Protein AF-A0A9E2ZWH9-F1 (afdb_monomer)

Foldseek 3Di:
DPPFFDKDKDWDCALNHIKIKIAGDPCNVVLQVLLVVLRVVLRQQQPPPHCPHVLVCVLVVHPPPRDPLLVVLVVVQVVVCVVVVNPRPCVVVSNHSSVPSVVSSQVSSVVSNVVSVTPDMDID

Solvent-accessible surface area (backbone atoms only — not comparable to full-atom values): 6958 Å² total; per-residue (Å²): 133,82,80,82,59,65,73,45,73,50,70,46,84,46,84,92,42,74,37,35,42,36,29,50,47,87,62,35,70,62,21,50,51,45,14,48,52,38,34,49,52,46,33,53,43,59,22,91,84,40,81,85,8,45,37,41,32,46,74,72,70,46,80,73,90,57,55,71,67,56,50,55,50,49,54,52,45,50,54,47,12,64,77,46,80,54,74,48,47,38,69,88,51,77,51,48,44,76,93,50,50,57,62,53,25,50,53,42,21,51,48,31,25,44,77,58,68,46,89,55,70,50,77,82

Structure (mmCIF, N/CA/C/O backbone):
data_AF-A0A9E2ZWH9-F1
#
_entry.id   AF-A0A9E2ZWH9-F1
#
loop_
_atom_site.group_PDB
_atom_site.id
_atom_site.type_symbol
_atom_site.label_atom_id
_atom_site.label_alt_id
_atom_site.label_comp_id
_atom_site.label_asym_id
_atom_site.label_entity_id
_atom_site.label_seq_id
_atom_site.pdbx_PDB_ins_code
_atom_site.Cartn_x
_atom_site.Cartn_y
_atom_site.Cartn_z
_atom_site.occupancy
_atom_site.B_iso_or_equiv
_atom_site.auth_seq_id
_atom_site.auth_comp_id
_atom_site.auth_asym_id
_atom_site.auth_atom_id
_atom_site.pdbx_PDB_model_num
ATOM 1 N N . MET A 1 1 ? -27.578 -5.241 27.828 1.00 39.00 1 MET A N 1
ATOM 2 C CA . MET A 1 1 ? -27.007 -3.931 27.441 1.00 39.00 1 MET A CA 1
ATOM 3 C C . MET A 1 1 ? -25.703 -4.177 26.693 1.00 39.00 1 MET A C 1
ATOM 5 O O . MET A 1 1 ? -24.784 -4.717 27.293 1.00 39.00 1 MET A O 1
ATOM 9 N N . ARG A 1 2 ? -25.616 -3.870 25.390 1.00 45.28 2 ARG A N 1
ATOM 10 C CA . ARG A 1 2 ? -24.312 -3.810 24.707 1.00 45.28 2 ARG A CA 1
ATOM 11 C C . ARG A 1 2 ? -23.671 -2.487 25.113 1.00 45.28 2 ARG A C 1
ATOM 13 O O . ARG A 1 2 ? -24.264 -1.443 24.866 1.00 45.28 2 ARG A O 1
ATOM 20 N N . ALA A 1 3 ? -22.517 -2.525 25.773 1.00 54.12 3 ALA A N 1
ATOM 21 C CA . ALA A 1 3 ? -21.724 -1.319 25.966 1.00 54.12 3 ALA A CA 1
ATOM 22 C C . ALA A 1 3 ? -21.400 -0.757 24.575 1.00 54.12 3 ALA A C 1
ATOM 24 O O . ALA A 1 3 ? -20.790 -1.448 23.757 1.00 54.12 3 ALA A O 1
ATOM 25 N N . SER A 1 4 ? -21.875 0.453 24.283 1.00 57.31 4 SER A N 1
ATOM 26 C CA . SER A 1 4 ? -21.507 1.166 23.065 1.00 57.31 4 SER A CA 1
ATOM 27 C C . SER A 1 4 ? -20.027 1.510 23.179 1.00 57.31 4 SER A C 1
ATOM 29 O O . SER A 1 4 ? -19.661 2.479 23.838 1.00 57.31 4 SER A O 1
ATOM 31 N N . SER A 1 5 ? -19.160 0.668 22.618 1.00 69.94 5 SER A N 1
ATOM 32 C CA . SER A 1 5 ? -17.742 0.996 22.503 1.00 69.94 5 SER A CA 1
ATOM 33 C C . SER A 1 5 ? -17.627 2.219 21.602 1.00 69.94 5 SER A C 1
ATOM 35 O O . SER A 1 5 ? -18.132 2.190 20.483 1.00 69.94 5 SER A O 1
ATOM 37 N N . ALA A 1 6 ? -16.997 3.288 22.086 1.00 83.62 6 ALA A N 1
ATOM 38 C CA . ALA A 1 6 ? -16.748 4.476 21.280 1.00 83.62 6 ALA A CA 1
ATOM 39 C C . ALA A 1 6 ? -15.906 4.118 20.044 1.00 83.62 6 ALA A C 1
ATOM 41 O O . ALA A 1 6 ? -15.043 3.236 20.106 1.00 83.62 6 ALA A O 1
ATOM 42 N N . ILE A 1 7 ? -16.175 4.799 18.931 1.00 91.81 7 ILE A N 1
ATOM 43 C CA . ILE A 1 7 ? -15.347 4.725 17.727 1.00 91.81 7 ILE A CA 1
ATOM 44 C C . ILE A 1 7 ? -14.092 5.560 17.983 1.00 91.81 7 ILE A C 1
ATOM 46 O O . ILE A 1 7 ? -14.186 6.724 18.372 1.00 91.81 7 ILE A O 1
ATOM 50 N N . VAL A 1 8 ? -12.925 4.965 17.755 1.00 95.62 8 VAL A N 1
ATOM 51 C CA . VAL A 1 8 ? -11.635 5.656 17.761 1.00 95.62 8 VAL A CA 1
ATOM 52 C C . VAL A 1 8 ? -11.244 5.934 16.320 1.00 95.62 8 VAL A C 1
ATOM 54 O O . VAL A 1 8 ? -11.276 5.038 15.480 1.00 95.62 8 VAL A O 1
ATOM 57 N N . LYS A 1 9 ? -10.873 7.181 16.040 1.00 97.12 9 LYS A N 1
ATOM 58 C CA . LYS A 1 9 ? -10.540 7.663 14.703 1.00 97.12 9 LYS A CA 1
ATOM 59 C C . LYS A 1 9 ? -9.241 8.455 14.747 1.00 97.12 9 LYS A C 1
ATOM 61 O O . LYS A 1 9 ? -9.094 9.340 15.589 1.00 97.12 9 LYS A O 1
ATOM 66 N N . ARG A 1 10 ? -8.298 8.137 13.861 1.00 97.94 10 ARG A N 1
ATOM 67 C CA . ARG A 1 10 ? -6.992 8.807 13.760 1.00 97.94 10 ARG A CA 1
ATOM 68 C C . ARG A 1 10 ? -6.611 8.990 12.299 1.00 97.94 10 ARG A C 1
ATOM 70 O O . ARG A 1 10 ? -6.979 8.172 11.464 1.00 97.94 10 ARG A O 1
ATOM 77 N N . ALA A 1 11 ? -5.848 10.038 12.012 1.00 98.00 11 ALA A N 1
ATOM 78 C CA . ALA A 1 11 ? -5.341 10.309 10.676 1.00 98.00 11 ALA A CA 1
ATOM 79 C C . ALA A 1 11 ? -3.865 10.730 10.713 1.00 98.00 11 ALA A C 1
ATOM 81 O O . ALA A 1 11 ? -3.432 11.363 11.680 1.00 98.00 11 ALA A O 1
ATOM 82 N N . ARG A 1 12 ? -3.098 10.371 9.677 1.00 98.00 12 ARG A N 1
ATOM 83 C CA . ARG A 1 12 ? -1.683 10.743 9.490 1.00 98.00 12 ARG A CA 1
ATOM 84 C C . ARG A 1 12 ? -1.409 11.090 8.017 1.00 98.00 12 ARG A C 1
ATOM 86 O O . ARG A 1 12 ? -1.973 10.433 7.141 1.00 98.00 12 ARG A O 1
ATOM 93 N N . PRO A 1 13 ? -0.557 12.088 7.714 1.00 96.56 13 PRO A N 1
ATOM 94 C CA . PRO A 1 13 ? -0.138 12.363 6.343 1.00 96.56 13 PRO A CA 1
ATOM 95 C C . PRO A 1 13 ? 0.871 11.300 5.878 1.00 96.56 13 PRO A C 1
ATOM 97 O O . PRO A 1 13 ? 2.012 11.288 6.330 1.00 96.56 13 PRO A O 1
ATOM 100 N N . LEU A 1 14 ? 0.449 10.399 4.992 1.00 95.12 14 LEU A N 1
ATOM 101 C CA . LEU A 1 14 ? 1.246 9.279 4.479 1.00 95.12 14 LEU A CA 1
ATOM 102 C C . LEU A 1 14 ? 0.929 9.060 2.995 1.00 95.12 14 LEU A C 1
ATOM 104 O O . LEU A 1 14 ? -0.167 9.367 2.534 1.00 95.12 14 LEU A O 1
ATOM 108 N N . LEU A 1 15 ? 1.887 8.528 2.227 1.00 92.31 15 LEU A N 1
ATOM 109 C CA . LEU A 1 15 ? 1.693 8.196 0.799 1.00 92.31 15 LEU A CA 1
ATOM 110 C C . LEU A 1 15 ? 1.206 9.386 -0.062 1.00 92.31 15 LEU A C 1
ATOM 112 O O . LEU A 1 15 ? 0.456 9.214 -1.027 1.00 92.31 15 LEU A O 1
ATOM 116 N N . GLY A 1 16 ? 1.606 10.608 0.308 1.00 90.69 16 GLY A N 1
ATOM 117 C CA . GLY A 1 16 ? 1.199 11.838 -0.380 1.00 90.69 16 GLY A CA 1
ATOM 118 C C . GLY A 1 16 ? -0.286 12.191 -0.224 1.00 90.69 16 GLY A C 1
ATOM 119 O O . GLY A 1 16 ? -0.817 12.942 -1.037 1.00 90.69 16 GLY A O 1
ATOM 120 N N . THR A 1 17 ? -0.968 11.639 0.781 1.00 92.62 17 THR A N 1
ATOM 121 C CA . THR A 1 17 ? -2.369 11.926 1.114 1.00 92.62 17 THR A CA 1
ATOM 122 C C . THR A 1 17 ? -2.569 11.923 2.634 1.00 92.62 17 THR A C 1
ATOM 124 O O . THR A 1 17 ? -1.624 11.726 3.401 1.00 92.62 17 THR A O 1
ATOM 127 N N . LEU A 1 18 ? -3.797 12.160 3.088 1.00 96.25 18 LEU A N 1
ATOM 128 C CA . LEU A 1 18 ? -4.203 11.916 4.465 1.00 96.25 18 LEU A CA 1
ATOM 129 C C . LEU A 1 18 ? -4.756 10.491 4.572 1.00 96.25 18 LEU A C 1
ATOM 131 O O . LEU A 1 18 ? -5.771 10.200 3.950 1.00 96.25 18 LEU A O 1
ATOM 135 N N . VAL A 1 19 ? -4.094 9.637 5.354 1.00 98.12 19 VAL A N 1
ATOM 136 C CA . VAL A 1 19 ? -4.573 8.285 5.669 1.00 98.12 19 VAL A CA 1
ATOM 137 C C . VAL A 1 19 ? -5.339 8.332 6.978 1.00 98.12 19 VAL A C 1
ATOM 139 O O . VAL A 1 19 ? -4.816 8.808 7.987 1.00 98.12 19 VAL A O 1
ATOM 142 N N . GLU A 1 20 ? -6.560 7.826 6.974 1.00 98.50 20 GLU A N 1
ATOM 143 C CA . GLU A 1 20 ? -7.494 7.837 8.085 1.00 98.50 20 GLU A CA 1
ATOM 144 C C . GLU A 1 20 ? -7.925 6.415 8.449 1.00 98.50 20 GLU A C 1
ATOM 146 O O . GLU A 1 20 ? -8.356 5.632 7.606 1.00 98.50 20 GLU A O 1
ATOM 151 N N . ILE A 1 21 ? -7.848 6.084 9.738 1.00 98.31 21 ILE A N 1
ATOM 152 C CA . ILE A 1 21 ? -8.236 4.777 10.266 1.00 98.31 21 ILE A CA 1
ATOM 153 C C . ILE A 1 21 ? -9.256 4.982 11.380 1.00 98.31 21 ILE A C 1
ATOM 155 O O . ILE A 1 21 ? -9.015 5.722 12.339 1.00 98.31 21 ILE A O 1
ATOM 1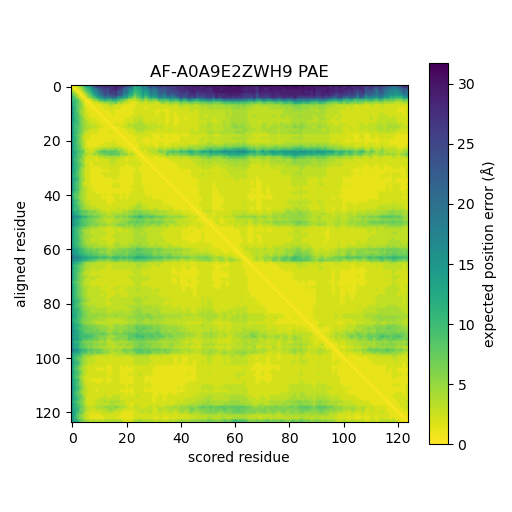59 N N . SER A 1 22 ? -10.403 4.316 11.248 1.00 97.31 22 SER A N 1
ATOM 160 C CA . SER A 1 22 ? -11.498 4.340 12.219 1.00 97.31 22 SER A CA 1
ATOM 161 C C . SER A 1 22 ? -11.849 2.924 12.660 1.00 97.31 22 SER A C 1
ATOM 163 O O . SER A 1 22 ? -12.150 2.068 11.832 1.00 97.31 22 SER A O 1
ATOM 165 N N . VAL A 1 23 ? -11.838 2.672 13.965 1.00 96.50 23 VAL A N 1
ATOM 166 C CA . VAL A 1 23 ? -12.055 1.344 14.553 1.00 96.50 23 VAL A CA 1
ATOM 167 C C . VAL A 1 23 ? -12.976 1.452 15.761 1.00 96.50 23 VAL A C 1
ATOM 169 O O . VAL A 1 23 ? -12.915 2.418 16.520 1.00 96.50 23 VAL A O 1
ATOM 172 N N . GLN A 1 24 ? -13.809 0.435 15.976 1.00 91.12 24 GLN A N 1
ATOM 173 C CA . GLN A 1 24 ? -14.621 0.302 17.181 1.00 91.12 24 GLN A CA 1
ATOM 174 C C . GLN A 1 24 ? -14.237 -0.965 17.948 1.00 91.12 24 GLN A C 1
ATOM 176 O O . GLN A 1 24 ? -14.190 -2.050 17.376 1.00 91.12 24 GLN A O 1
ATOM 181 N N . GLY A 1 25 ? -14.042 -0.850 19.261 1.00 85.50 25 GLY A N 1
ATOM 182 C CA . GLY A 1 25 ? -13.842 -2.002 20.139 1.00 85.50 25 GLY A CA 1
ATOM 183 C C . GLY A 1 25 ? -12.775 -1.778 21.204 1.00 85.50 25 GLY A C 1
ATOM 184 O O . GLY A 1 25 ? -12.132 -0.731 21.275 1.00 85.50 25 GLY A O 1
ATOM 185 N N . ARG A 1 26 ? -12.573 -2.800 22.040 1.00 87.00 26 ARG A N 1
ATOM 186 C CA . ARG A 1 26 ? -11.403 -2.86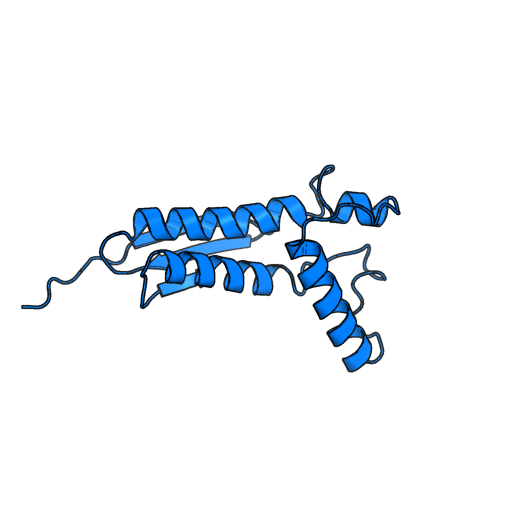8 22.926 1.00 87.00 26 ARG A CA 1
ATOM 187 C C . ARG A 1 26 ? -10.143 -3.054 22.074 1.00 87.00 26 ARG A C 1
ATOM 189 O O . ARG A 1 26 ? -10.211 -3.722 21.052 1.00 87.00 26 ARG A O 1
ATOM 196 N N . GLY A 1 27 ? -9.026 -2.453 22.482 1.00 91.50 27 GLY A N 1
ATOM 197 C CA . GLY A 1 27 ? -7.761 -2.531 21.735 1.00 91.50 27 GLY A CA 1
ATOM 198 C C . GLY A 1 27 ? -7.679 -1.627 20.497 1.00 91.50 27 GLY A C 1
ATOM 199 O O . GLY A 1 27 ? -6.706 -1.703 19.760 1.00 91.50 27 GLY A O 1
ATOM 200 N N . ALA A 1 28 ? -8.656 -0.737 20.265 1.00 94.38 28 ALA A N 1
ATOM 201 C CA . ALA A 1 28 ? -8.702 0.090 19.055 1.00 94.38 28 ALA A CA 1
ATOM 202 C C . ALA A 1 28 ? -7.440 0.947 18.836 1.00 94.38 28 ALA A C 1
ATOM 204 O O . ALA A 1 28 ? -6.988 1.073 17.705 1.00 94.38 28 ALA A O 1
ATOM 205 N N . ASN A 1 29 ? -6.852 1.516 19.895 1.00 94.88 29 ASN A N 1
ATOM 206 C CA . ASN A 1 29 ? -5.636 2.329 19.762 1.00 94.88 29 ASN A CA 1
ATOM 207 C C . ASN A 1 29 ? -4.436 1.500 19.289 1.00 94.88 29 ASN A C 1
ATOM 209 O O . ASN A 1 29 ? -3.791 1.889 18.321 1.00 94.88 29 ASN A O 1
ATOM 213 N N . GLU A 1 30 ? -4.192 0.354 19.927 1.00 95.38 30 GLU A N 1
ATOM 214 C CA . GLU A 1 30 ? -3.101 -0.561 19.570 1.00 95.38 30 GLU A CA 1
ATOM 215 C C . GLU A 1 30 ? -3.281 -1.098 18.148 1.00 95.38 30 GLU A C 1
ATOM 217 O O . GLU A 1 30 ? -2.347 -1.062 17.352 1.00 95.38 30 GLU A O 1
ATOM 222 N N . ALA A 1 31 ? -4.504 -1.496 17.785 1.00 97.00 31 ALA A N 1
ATOM 223 C CA . ALA A 1 31 ? -4.820 -1.942 16.432 1.00 97.00 31 ALA A CA 1
ATOM 224 C C . ALA A 1 31 ? -4.556 -0.845 15.387 1.00 97.00 31 ALA A C 1
ATOM 226 O O . ALA A 1 31 ? -3.962 -1.110 14.343 1.00 97.00 31 ALA A O 1
ATOM 227 N N . ILE A 1 32 ? -4.959 0.398 15.673 1.00 98.00 32 ILE A N 1
ATOM 228 C CA . ILE A 1 32 ? -4.679 1.542 14.800 1.00 98.00 32 ILE A CA 1
ATOM 229 C C . ILE A 1 32 ? -3.167 1.785 14.678 1.00 98.00 32 ILE A C 1
ATOM 231 O O . ILE A 1 32 ? -2.699 2.087 13.582 1.00 98.00 32 ILE A O 1
ATOM 235 N N . ASP A 1 33 ? -2.393 1.649 15.757 1.00 97.81 33 ASP A N 1
ATOM 236 C CA . ASP A 1 33 ? -0.934 1.789 15.695 1.00 97.81 33 ASP A CA 1
ATOM 237 C C . ASP A 1 33 ? -0.289 0.685 14.842 1.00 97.81 33 ASP A C 1
ATOM 239 O O . ASP A 1 33 ? 0.547 0.999 13.994 1.00 97.81 33 ASP A O 1
ATOM 243 N N . CYS A 1 34 ? -0.726 -0.573 14.973 1.00 97.56 34 CYS A N 1
ATOM 244 C CA . CYS A 1 34 ? -0.289 -1.669 14.100 1.00 97.56 34 CYS A CA 1
ATOM 245 C C . CYS A 1 34 ? -0.621 -1.397 12.625 1.00 97.56 34 CYS A C 1
ATOM 247 O O . CYS A 1 34 ? 0.219 -1.600 11.746 1.00 97.56 34 CYS A O 1
ATOM 249 N N . ALA A 1 35 ? -1.828 -0.901 12.348 1.00 98.31 35 ALA A N 1
ATOM 250 C CA . ALA A 1 35 ? -2.257 -0.575 10.996 1.00 98.31 35 ALA A CA 1
ATOM 251 C C . ALA A 1 35 ? -1.436 0.580 10.396 1.00 98.31 35 ALA A C 1
ATOM 253 O O . ALA A 1 35 ? -0.969 0.474 9.262 1.00 98.31 35 ALA A O 1
ATOM 254 N N . PHE A 1 36 ? -1.186 1.652 11.156 1.00 98.62 36 PHE A N 1
ATOM 255 C CA . PHE A 1 36 ? -0.320 2.740 10.694 1.00 98.62 36 PHE A CA 1
ATOM 256 C C . PHE A 1 36 ? 1.123 2.291 10.476 1.00 98.62 36 PHE A C 1
ATOM 258 O O . PHE A 1 36 ? 1.708 2.695 9.476 1.00 98.62 36 PHE A O 1
ATOM 265 N N . ALA A 1 37 ? 1.675 1.425 11.330 1.00 98.31 37 ALA A N 1
ATOM 266 C CA . ALA A 1 37 ? 3.023 0.889 11.135 1.00 98.31 37 ALA A CA 1
ATOM 267 C C . ALA A 1 37 ? 3.152 0.132 9.798 1.00 98.31 37 ALA A C 1
ATOM 269 O O . ALA A 1 37 ? 4.174 0.224 9.114 1.00 98.31 37 ALA A O 1
ATOM 270 N N . ALA A 1 38 ? 2.098 -0.574 9.378 1.00 98.31 38 ALA A N 1
ATOM 271 C CA . ALA A 1 38 ? 2.059 -1.219 8.070 1.00 98.31 38 ALA A CA 1
ATOM 272 C C . ALA A 1 38 ? 2.048 -0.198 6.916 1.00 98.31 38 ALA A C 1
ATOM 274 O O . ALA A 1 38 ? 2.810 -0.346 5.958 1.00 98.31 38 ALA A O 1
ATOM 275 N N . VAL A 1 39 ? 1.235 0.861 7.012 1.00 98.19 39 VAL A N 1
ATOM 276 C CA . VAL A 1 39 ? 1.209 1.940 6.005 1.00 98.19 39 VAL A CA 1
ATOM 277 C C . VAL A 1 39 ? 2.551 2.673 5.945 1.00 98.19 39 VAL A C 1
ATOM 279 O O . VAL A 1 39 ? 3.040 2.958 4.855 1.00 98.19 39 VAL A O 1
ATOM 282 N N . GLU A 1 40 ? 3.175 2.941 7.091 1.00 97.69 40 GLU A N 1
ATOM 283 C CA . GLU A 1 40 ? 4.489 3.586 7.192 1.00 97.69 40 GLU A CA 1
ATOM 284 C C . GLU A 1 40 ? 5.582 2.740 6.536 1.00 97.69 40 GLU A C 1
ATOM 286 O O . GLU A 1 40 ? 6.386 3.271 5.774 1.00 97.69 40 GLU A O 1
ATOM 291 N N . ARG A 1 41 ? 5.573 1.413 6.725 1.00 97.44 41 ARG A N 1
ATOM 292 C CA . ARG A 1 41 ? 6.498 0.520 6.009 1.00 97.44 41 ARG A CA 1
ATOM 293 C C . ARG A 1 41 ? 6.346 0.640 4.494 1.00 97.44 41 ARG A C 1
ATOM 295 O O . ARG A 1 41 ? 7.353 0.735 3.795 1.00 97.44 41 ARG A O 1
ATOM 302 N N . VAL A 1 42 ? 5.110 0.651 3.985 1.00 97.38 42 VAL A N 1
ATOM 303 C CA . VAL A 1 42 ? 4.856 0.855 2.548 1.00 97.38 42 VAL A CA 1
ATOM 304 C C . VAL A 1 42 ? 5.336 2.235 2.109 1.00 97.38 42 VAL A C 1
ATOM 306 O O . VAL A 1 42 ? 6.001 2.342 1.083 1.00 97.38 42 VAL A O 1
ATOM 309 N N . HIS A 1 43 ? 5.053 3.276 2.894 1.00 96.19 43 HIS A N 1
ATOM 310 C CA . HIS A 1 43 ? 5.497 4.636 2.610 1.00 96.19 43 HIS A CA 1
ATOM 311 C C . HIS A 1 43 ? 7.016 4.714 2.473 1.00 96.19 43 HIS A C 1
ATOM 313 O O . HIS A 1 43 ? 7.490 5.193 1.451 1.00 96.19 43 HIS A O 1
ATOM 319 N N . HIS A 1 44 ? 7.770 4.175 3.428 1.00 95.88 44 HIS A N 1
ATOM 320 C CA . HIS A 1 44 ? 9.229 4.223 3.394 1.00 95.88 44 HIS A CA 1
ATOM 321 C C . HIS A 1 44 ? 9.835 3.374 2.272 1.00 95.88 44 HIS A C 1
ATOM 323 O O . HIS A 1 44 ? 10.722 3.821 1.544 1.00 95.88 44 HIS A O 1
ATOM 329 N N . ALA A 1 45 ? 9.337 2.150 2.083 1.00 95.81 45 ALA A N 1
ATOM 330 C CA . ALA A 1 45 ? 9.863 1.257 1.056 1.00 95.81 45 ALA A CA 1
ATOM 331 C C . ALA A 1 45 ? 9.537 1.745 -0.365 1.00 95.81 45 ALA A C 1
ATOM 333 O O . ALA A 1 45 ? 10.362 1.597 -1.264 1.00 95.81 45 ALA A O 1
ATOM 334 N N . MET A 1 46 ? 8.363 2.348 -0.574 1.00 95.81 46 MET A N 1
ATOM 335 C CA . MET A 1 46 ? 7.829 2.658 -1.907 1.00 95.81 46 MET A CA 1
ATOM 336 C C . MET A 1 46 ? 7.755 4.166 -2.213 1.00 95.81 46 MET A C 1
ATOM 338 O O . MET A 1 46 ? 7.140 4.564 -3.200 1.00 95.81 46 MET A O 1
ATOM 342 N N . SER A 1 47 ? 8.376 5.020 -1.391 1.00 92.75 47 SER A N 1
ATOM 343 C CA . SER A 1 47 ? 8.403 6.476 -1.596 1.00 92.75 47 SER A CA 1
ATOM 344 C C . SER A 1 47 ? 9.287 6.882 -2.775 1.00 92.75 47 SER A C 1
ATOM 346 O O . SER A 1 47 ? 10.412 6.404 -2.936 1.00 92.75 47 SER A O 1
ATOM 348 N N . ARG A 1 48 ? 8.803 7.841 -3.573 1.00 90.12 48 ARG A N 1
ATOM 349 C CA . ARG A 1 48 ? 9.578 8.468 -4.657 1.00 90.12 48 ARG A CA 1
ATOM 350 C C . ARG A 1 48 ? 10.599 9.483 -4.139 1.00 90.12 48 ARG A C 1
ATOM 352 O O . ARG A 1 48 ? 11.594 9.739 -4.814 1.00 90.12 48 ARG A O 1
ATOM 359 N N . GLN A 1 49 ? 10.325 10.103 -2.993 1.00 88.44 49 GLN A N 1
ATOM 360 C CA . GLN A 1 49 ? 11.131 11.187 -2.430 1.00 88.44 49 GLN A CA 1
ATOM 361 C C . GLN A 1 49 ? 12.257 10.682 -1.522 1.00 88.44 49 GLN A C 1
ATOM 363 O O . GLN A 1 49 ? 13.238 11.392 -1.312 1.00 88.44 49 GLN A O 1
ATOM 368 N N . GLU A 1 50 ? 12.119 9.480 -0.965 1.00 91.12 50 GLU A N 1
ATOM 369 C CA . GLU A 1 50 ? 13.070 8.941 0.002 1.00 91.12 50 GLU A CA 1
ATOM 370 C C . GLU A 1 50 ? 14.240 8.243 -0.706 1.00 91.12 50 GLU A C 1
ATOM 372 O O . GLU A 1 50 ? 14.056 7.293 -1.462 1.00 91.12 50 GLU A O 1
ATOM 377 N N . SER A 1 51 ? 15.466 8.717 -0.468 1.00 92.44 51 SER A N 1
ATOM 378 C CA . SER A 1 51 ? 16.672 8.243 -1.167 1.00 92.44 51 SER A CA 1
ATOM 379 C C . SER A 1 51 ? 17.071 6.806 -0.820 1.00 92.44 51 SER A C 1
ATOM 381 O O . SER A 1 51 ? 17.841 6.184 -1.551 1.00 92.44 51 SER A O 1
ATOM 383 N N . THR A 1 52 ? 16.559 6.276 0.288 1.00 92.94 52 THR A N 1
ATOM 384 C CA . THR A 1 52 ? 16.805 4.917 0.783 1.00 92.94 52 THR A CA 1
ATOM 385 C C . THR A 1 52 ? 15.696 3.932 0.410 1.00 92.94 52 THR A C 1
ATOM 387 O O . THR A 1 52 ? 15.797 2.755 0.778 1.00 92.94 52 THR A O 1
ATOM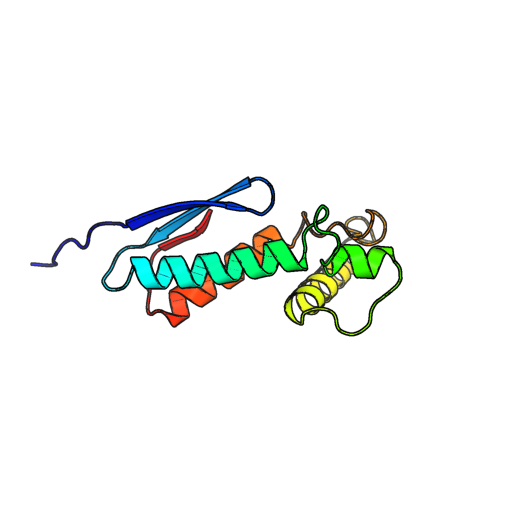 390 N N . SER A 1 53 ? 14.658 4.383 -0.304 1.00 95.69 53 SER A N 1
ATOM 391 C CA . SER A 1 53 ? 13.530 3.546 -0.708 1.00 95.69 53 SER A CA 1
ATOM 392 C C . SER A 1 53 ? 13.938 2.503 -1.749 1.00 95.69 53 SER A C 1
ATOM 394 O O . SER A 1 53 ? 14.948 2.627 -2.450 1.00 95.69 53 SER A O 1
ATOM 396 N N . ASP A 1 54 ? 13.118 1.468 -1.896 1.00 96.69 54 ASP A N 1
ATOM 397 C CA . ASP A 1 54 ? 13.303 0.490 -2.961 1.00 96.69 54 ASP A CA 1
ATOM 398 C C . ASP A 1 54 ? 13.097 1.109 -4.345 1.00 96.69 54 ASP A C 1
ATOM 400 O O . ASP A 1 54 ? 13.757 0.699 -5.294 1.00 96.69 54 ASP A O 1
ATOM 404 N N . ILE A 1 55 ? 12.259 2.143 -4.469 1.00 95.31 55 ILE A N 1
ATOM 405 C CA . ILE A 1 55 ? 12.088 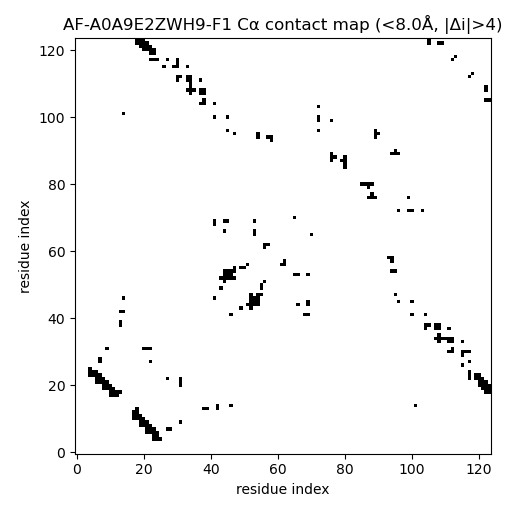2.873 -5.733 1.00 95.31 55 ILE A CA 1
ATOM 406 C C . ILE A 1 55 ? 13.378 3.592 -6.117 1.00 95.31 55 ILE A C 1
ATOM 408 O O . ILE A 1 55 ? 13.808 3.507 -7.266 1.00 95.31 55 ILE A O 1
ATOM 412 N N . ALA A 1 56 ? 14.043 4.250 -5.164 1.00 94.69 56 ALA A N 1
ATOM 413 C CA . ALA A 1 56 ? 15.341 4.871 -5.413 1.00 94.69 56 ALA A CA 1
ATOM 414 C C . ALA A 1 56 ? 16.388 3.832 -5.861 1.00 94.69 56 ALA A C 1
ATOM 416 O O . ALA A 1 56 ? 17.137 4.083 -6.809 1.00 94.69 56 ALA A O 1
ATOM 417 N N . ARG A 1 57 ? 16.392 2.636 -5.251 1.00 95.25 57 ARG A N 1
ATOM 418 C CA . ARG A 1 57 ? 17.262 1.517 -5.663 1.00 95.25 57 ARG A CA 1
ATOM 419 C C . ARG A 1 57 ? 16.958 1.034 -7.082 1.00 95.25 57 ARG A C 1
ATOM 421 O O . ARG A 1 57 ? 17.887 0.892 -7.875 1.00 95.25 57 ARG A O 1
ATOM 428 N N . LEU A 1 58 ? 15.684 0.829 -7.419 1.00 95.06 58 LEU A N 1
ATOM 429 C CA . LEU A 1 58 ? 15.249 0.387 -8.749 1.00 95.06 58 LEU A CA 1
ATOM 430 C C . LEU A 1 58 ? 15.669 1.372 -9.842 1.00 95.06 58 LEU A C 1
ATOM 432 O O . LEU A 1 58 ? 16.221 0.960 -10.861 1.00 95.06 58 LEU A O 1
ATOM 436 N N . ARG A 1 59 ? 15.490 2.675 -9.597 1.00 93.50 59 ARG A N 1
ATOM 437 C CA . ARG A 1 59 ? 15.908 3.748 -10.514 1.00 93.50 59 ARG A CA 1
ATOM 438 C C . ARG A 1 59 ? 17.421 3.786 -10.729 1.00 93.50 59 ARG A C 1
ATOM 440 O O . ARG A 1 59 ? 17.874 4.090 -11.826 1.00 93.50 59 ARG A O 1
ATOM 447 N N . ALA A 1 60 ? 18.202 3.423 -9.712 1.00 93.50 60 ALA A N 1
ATOM 448 C CA . ALA A 1 60 ? 19.653 3.254 -9.811 1.00 93.50 60 ALA A CA 1
ATOM 449 C C . ALA A 1 60 ? 20.083 1.915 -10.457 1.00 93.50 60 ALA A C 1
ATOM 451 O O . ALA A 1 60 ? 21.274 1.626 -10.541 1.00 93.50 60 ALA A O 1
ATOM 452 N N . GLY A 1 61 ? 19.136 1.080 -10.902 1.00 93.19 61 GLY A N 1
ATOM 453 C CA . GLY A 1 61 ? 19.405 -0.231 -11.502 1.00 93.19 61 GLY A CA 1
ATOM 454 C C . GLY A 1 61 ? 19.655 -1.354 -10.489 1.00 93.19 61 GLY A C 1
ATOM 455 O O . GLY A 1 61 ? 20.002 -2.472 -10.873 1.00 93.19 61 GLY A O 1
ATOM 456 N N . HIS A 1 62 ? 19.465 -1.105 -9.191 1.00 93.00 62 HIS A N 1
ATOM 457 C CA . HIS A 1 62 ? 19.662 -2.096 -8.137 1.00 93.00 62 HIS A CA 1
ATOM 458 C C . HIS A 1 62 ? 18.360 -2.849 -7.835 1.00 93.00 62 HIS A C 1
ATOM 460 O O . HIS A 1 62 ? 17.458 -2.331 -7.183 1.00 93.00 62 HIS A O 1
ATOM 466 N N . ARG A 1 63 ? 18.279 -4.112 -8.275 1.00 89.56 63 ARG A N 1
ATOM 467 C CA . ARG A 1 63 ? 17.106 -4.993 -8.068 1.00 89.56 63 ARG A CA 1
ATOM 468 C C . ARG A 1 63 ? 17.292 -6.044 -6.956 1.00 89.56 63 ARG A C 1
ATOM 470 O O . ARG A 1 63 ? 16.380 -6.813 -6.638 1.00 89.56 63 ARG A O 1
ATOM 477 N N . ALA A 1 64 ? 18.481 -6.112 -6.358 1.00 89.81 64 ALA A N 1
ATOM 478 C CA . ALA A 1 64 ? 18.776 -7.030 -5.260 1.00 89.81 64 ALA A CA 1
ATOM 479 C C . ALA A 1 64 ? 18.208 -6.512 -3.926 1.00 89.81 64 ALA A C 1
ATOM 481 O O . ALA A 1 64 ? 18.110 -5.309 -3.718 1.00 89.81 64 ALA A O 1
ATOM 482 N N . ALA A 1 65 ? 17.851 -7.432 -3.022 1.00 89.56 65 ALA A N 1
ATOM 483 C CA . ALA A 1 65 ? 17.478 -7.134 -1.631 1.00 89.56 65 ALA A CA 1
ATOM 484 C C . ALA A 1 65 ? 16.311 -6.140 -1.401 1.00 89.56 65 ALA A C 1
ATOM 486 O O . ALA A 1 65 ? 16.207 -5.582 -0.315 1.00 89.56 65 ALA A O 1
ATOM 487 N N . LEU A 1 66 ? 15.413 -5.957 -2.379 1.00 95.62 66 LEU A N 1
ATOM 488 C CA . LEU A 1 66 ? 14.157 -5.210 -2.182 1.00 95.62 66 LEU A CA 1
ATOM 489 C C . LEU A 1 66 ? 13.302 -5.823 -1.065 1.00 95.62 66 LEU A C 1
ATOM 491 O O . LEU A 1 66 ? 13.281 -7.056 -0.925 1.00 95.62 66 LEU A O 1
ATOM 495 N N . ASP A 1 67 ? 12.552 -4.978 -0.354 1.00 96.81 67 ASP A N 1
ATOM 496 C CA . ASP A 1 67 ? 11.562 -5.403 0.632 1.00 96.81 67 ASP A CA 1
ATOM 497 C C . ASP A 1 67 ? 10.584 -6.408 -0.017 1.00 96.81 67 ASP A C 1
ATOM 499 O O . ASP A 1 67 ? 10.127 -6.201 -1.151 1.00 96.81 67 ASP A O 1
ATOM 503 N N . PRO A 1 68 ? 10.244 -7.518 0.665 1.00 97.25 68 PRO A N 1
ATOM 504 C CA . PRO A 1 68 ? 9.295 -8.499 0.143 1.00 97.25 68 PRO A CA 1
ATOM 505 C C . PRO A 1 68 ? 7.943 -7.904 -0.276 1.00 97.25 68 PRO A C 1
ATOM 507 O O . PRO A 1 68 ? 7.312 -8.407 -1.205 1.00 97.25 68 PRO A O 1
ATOM 510 N N . TRP A 1 69 ? 7.485 -6.838 0.384 1.00 97.75 69 TRP A N 1
ATOM 511 C CA . TRP A 1 69 ? 6.249 -6.146 0.029 1.00 97.75 69 TRP A CA 1
ATOM 512 C C . TRP A 1 69 ? 6.396 -5.366 -1.272 1.00 97.75 69 TRP A C 1
ATOM 514 O O . TRP A 1 69 ? 5.489 -5.417 -2.100 1.00 97.75 69 TRP A O 1
ATOM 524 N N . THR A 1 70 ? 7.544 -4.726 -1.505 1.00 97.12 70 THR A N 1
ATOM 525 C CA . THR A 1 70 ? 7.835 -4.077 -2.789 1.00 97.12 70 THR A CA 1
ATOM 526 C C . THR A 1 70 ? 7.829 -5.099 -3.917 1.00 97.12 70 THR A C 1
ATOM 528 O O . THR A 1 70 ? 7.194 -4.866 -4.941 1.00 97.12 70 THR A O 1
ATOM 531 N N . ARG A 1 71 ? 8.453 -6.271 -3.718 1.00 96.81 71 ARG A N 1
ATOM 532 C CA . ARG A 1 71 ? 8.421 -7.361 -4.712 1.00 96.81 71 ARG A CA 1
ATOM 533 C C . ARG A 1 71 ? 6.996 -7.778 -5.047 1.00 96.81 71 ARG A C 1
ATOM 535 O O . ARG A 1 71 ? 6.636 -7.804 -6.212 1.00 96.81 71 ARG A O 1
ATOM 542 N N . ARG A 1 72 ? 6.158 -7.995 -4.032 1.00 97.25 72 ARG A N 1
ATOM 543 C CA . ARG A 1 72 ? 4.757 -8.383 -4.236 1.00 97.25 72 ARG A CA 1
ATOM 544 C C . ARG A 1 72 ? 3.950 -7.334 -5.008 1.00 97.25 72 ARG A C 1
ATOM 546 O O . ARG A 1 72 ? 3.070 -7.693 -5.785 1.00 97.25 72 ARG A O 1
ATOM 553 N N . VAL A 1 73 ? 4.228 -6.048 -4.788 1.00 97.44 73 VAL A N 1
ATOM 554 C CA . VAL A 1 73 ? 3.594 -4.963 -5.549 1.00 97.44 73 VAL A CA 1
ATOM 555 C C . VAL A 1 73 ? 4.098 -4.931 -6.992 1.00 97.44 73 VAL A C 1
ATOM 557 O O . VAL A 1 73 ? 3.285 -4.764 -7.894 1.00 97.44 73 VAL A O 1
ATOM 560 N N . LEU A 1 74 ? 5.398 -5.137 -7.221 1.00 96.50 74 LEU A N 1
ATOM 561 C CA . LEU A 1 74 ? 5.977 -5.239 -8.564 1.00 96.50 74 LEU A CA 1
ATOM 562 C C . LEU A 1 74 ? 5.417 -6.432 -9.343 1.00 96.50 74 LEU A C 1
ATOM 564 O O . LEU A 1 74 ? 5.043 -6.268 -10.499 1.00 96.50 74 LEU A O 1
ATOM 568 N N . ASP A 1 75 ? 5.293 -7.595 -8.703 1.00 96.56 75 ASP A N 1
ATOM 569 C CA . ASP A 1 75 ? 4.717 -8.794 -9.318 1.00 96.56 75 ASP A CA 1
ATOM 570 C C . ASP A 1 75 ? 3.280 -8.516 -9.782 1.00 96.56 75 ASP A C 1
ATOM 572 O O . ASP A 1 75 ? 2.920 -8.783 -10.927 1.00 96.56 75 ASP A O 1
ATOM 576 N N . ARG A 1 76 ? 2.465 -7.878 -8.928 1.00 97.38 76 ARG A N 1
ATOM 577 C CA . ARG A 1 76 ? 1.105 -7.487 -9.317 1.00 97.38 76 ARG A CA 1
ATOM 578 C C . ARG A 1 76 ? 1.094 -6.392 -10.390 1.00 97.38 76 ARG A C 1
ATOM 580 O O . ARG A 1 76 ? 0.213 -6.401 -11.245 1.00 97.38 76 ARG A O 1
ATOM 587 N N . ALA A 1 77 ? 2.022 -5.439 -10.347 1.00 96.75 77 ALA A N 1
ATOM 588 C CA . ALA A 1 77 ? 2.129 -4.412 -11.378 1.00 96.75 77 ALA A CA 1
ATOM 589 C C . ALA A 1 77 ? 2.432 -5.035 -12.748 1.00 96.75 77 ALA A C 1
ATOM 591 O O . ALA A 1 77 ? 1.824 -4.632 -13.734 1.00 96.75 77 ALA A O 1
ATOM 592 N N . GLU A 1 78 ? 3.288 -6.058 -12.797 1.00 96.38 78 GLU A N 1
ATOM 593 C CA . GLU A 1 78 ? 3.586 -6.808 -14.018 1.00 96.38 78 GLU A CA 1
ATOM 594 C C . GLU A 1 78 ? 2.371 -7.594 -14.526 1.00 96.38 78 GLU A C 1
ATOM 596 O O . GLU A 1 78 ? 2.060 -7.541 -15.716 1.00 96.38 78 GLU A O 1
ATOM 601 N N . GLU A 1 79 ? 1.622 -8.254 -13.636 1.00 97.75 79 GLU A N 1
ATOM 602 C CA . GLU A 1 79 ? 0.355 -8.910 -13.997 1.00 97.75 79 GLU A CA 1
ATOM 603 C C . GLU A 1 79 ? -0.616 -7.925 -14.673 1.00 97.75 79 GLU A C 1
ATOM 605 O O . GLU A 1 79 ? -1.205 -8.236 -15.711 1.00 97.75 79 GLU A O 1
ATOM 610 N N . ILE A 1 80 ? -0.765 -6.717 -14.115 1.00 97.31 80 ILE A N 1
ATOM 611 C CA . ILE A 1 80 ? -1.644 -5.679 -14.670 1.00 97.31 80 ILE A CA 1
ATOM 612 C C . ILE A 1 80 ? -1.072 -5.125 -15.978 1.00 97.31 80 ILE A C 1
ATOM 614 O O . ILE A 1 80 ? -1.829 -4.913 -16.926 1.00 97.31 80 ILE A O 1
ATOM 618 N N . ARG A 1 81 ? 0.245 -4.922 -16.072 1.00 97.25 81 ARG A N 1
ATOM 619 C CA . ARG A 1 81 ? 0.904 -4.470 -17.302 1.00 97.25 81 ARG A CA 1
ATOM 620 C C . ARG A 1 81 ? 0.609 -5.418 -18.455 1.00 97.25 81 ARG A C 1
ATOM 622 O O . ARG A 1 81 ? 0.174 -4.969 -19.511 1.00 97.25 81 ARG A O 1
ATOM 629 N N . LEU A 1 82 ? 0.779 -6.722 -18.239 1.00 97.69 82 LEU A N 1
ATOM 630 C CA . LEU A 1 82 ? 0.476 -7.748 -19.238 1.00 97.69 82 LEU A CA 1
ATOM 631 C C . LEU A 1 82 ? -1.016 -7.777 -19.592 1.00 97.69 82 LEU A C 1
ATOM 633 O O . LEU A 1 82 ? -1.359 -7.813 -20.768 1.00 97.69 82 LEU A O 1
ATOM 637 N N . ALA A 1 83 ? -1.905 -7.703 -18.599 1.00 98.25 83 ALA A N 1
ATOM 638 C CA . ALA A 1 83 ? -3.354 -7.711 -18.823 1.00 98.25 83 ALA A CA 1
ATOM 639 C C . ALA A 1 83 ? -3.888 -6.455 -19.534 1.00 98.25 83 ALA A C 1
ATOM 641 O O . ALA A 1 83 ? -5.021 -6.454 -20.014 1.00 98.25 83 ALA A O 1
ATOM 642 N N . THR A 1 84 ? -3.099 -5.382 -19.573 1.00 97.56 84 THR A N 1
ATOM 643 C CA . THR A 1 84 ? -3.460 -4.099 -20.188 1.00 97.56 84 THR A CA 1
ATOM 644 C C . THR A 1 84 ? -2.636 -3.789 -21.437 1.00 97.56 84 THR A C 1
ATOM 646 O O . THR A 1 84 ? -2.595 -2.634 -21.854 1.00 97.56 84 THR A O 1
ATOM 649 N N . ASP A 1 85 ? -1.957 -4.786 -22.016 1.00 97.31 85 ASP A N 1
ATOM 650 C CA . ASP A 1 85 ? -1.075 -4.628 -23.183 1.00 97.31 85 ASP A CA 1
ATOM 651 C C . ASP A 1 85 ? -0.042 -3.493 -23.014 1.00 97.31 85 ASP A C 1
ATOM 653 O O . ASP A 1 85 ? 0.295 -2.767 -23.949 1.00 97.31 85 ASP A O 1
ATOM 657 N N . GLY A 1 86 ? 0.467 -3.322 -21.792 1.00 95.69 86 GLY A N 1
ATOM 658 C CA . GLY A 1 86 ? 1.462 -2.307 -21.451 1.00 95.69 86 GLY A CA 1
ATOM 659 C C . GLY A 1 86 ? 0.905 -0.927 -21.098 1.00 95.69 86 GLY A C 1
ATOM 660 O O . GLY A 1 86 ? 1.699 -0.036 -20.816 1.00 95.69 86 GLY A O 1
ATOM 661 N N . LEU A 1 87 ? -0.418 -0.720 -21.072 1.00 95.12 87 LEU A N 1
ATOM 662 C CA . LEU A 1 87 ? -0.993 0.585 -20.707 1.00 95.12 87 LEU A CA 1
ATOM 663 C C . LEU A 1 87 ? -0.743 0.955 -19.239 1.00 95.12 87 LEU A C 1
ATOM 665 O O . LEU A 1 87 ? -0.562 2.130 -18.923 1.00 95.12 87 LEU A O 1
ATOM 669 N N . PHE A 1 88 ? -0.731 -0.030 -18.341 1.00 95.44 88 PHE A N 1
ATOM 670 C CA . PHE A 1 88 ? -0.289 0.152 -16.961 1.00 95.44 88 PHE A CA 1
ATOM 671 C C . PHE A 1 88 ? 1.172 -0.285 -16.833 1.00 95.44 88 PHE A C 1
ATOM 673 O O . PHE A 1 88 ? 1.439 -1.463 -16.645 1.00 95.44 88 PHE A O 1
ATOM 680 N N . ASP A 1 89 ? 2.125 0.640 -16.929 1.00 93.56 89 ASP A N 1
ATOM 681 C CA . ASP A 1 89 ? 3.554 0.318 -16.837 1.00 93.56 89 ASP A CA 1
ATOM 682 C C . ASP A 1 89 ? 4.274 1.205 -15.814 1.00 93.56 89 ASP A C 1
ATOM 684 O O . ASP A 1 89 ? 4.507 2.397 -16.027 1.00 93.56 89 ASP A O 1
ATOM 688 N N . CYS A 1 90 ? 4.655 0.597 -14.691 1.00 91.94 90 CYS A N 1
ATOM 689 C CA . CYS A 1 90 ? 5.405 1.271 -13.640 1.00 91.94 90 CYS A CA 1
ATOM 690 C C . CYS A 1 90 ? 6.845 1.598 -14.058 1.00 91.94 90 CYS A C 1
ATOM 692 O O . CYS A 1 90 ? 7.354 2.641 -13.650 1.00 91.94 90 CYS A O 1
ATOM 694 N N . GLU A 1 91 ? 7.512 0.750 -14.850 1.00 90.00 91 GLU A N 1
ATOM 695 C CA . GLU A 1 91 ? 8.917 0.958 -15.231 1.00 90.00 91 GLU A CA 1
ATOM 696 C C . GLU A 1 91 ? 9.049 2.158 -16.175 1.00 90.00 91 GLU A C 1
ATOM 698 O O . GLU A 1 91 ? 9.891 3.033 -15.952 1.00 90.00 91 GLU A O 1
ATOM 703 N N . SER A 1 92 ? 8.142 2.265 -17.152 1.00 89.62 92 SER A N 1
ATOM 704 C CA . SER A 1 92 ? 8.046 3.421 -18.057 1.00 89.62 92 SER A CA 1
ATOM 705 C C . SER A 1 92 ? 7.748 4.738 -17.325 1.00 89.62 92 SER A C 1
ATOM 707 O O . SER A 1 92 ? 8.082 5.817 -17.816 1.00 89.62 92 SER A O 1
ATOM 709 N N . CYS A 1 93 ? 7.163 4.673 -16.125 1.00 87.12 93 CYS A N 1
ATOM 710 C CA . CYS A 1 93 ? 6.901 5.819 -15.253 1.00 87.12 93 CYS A CA 1
ATOM 711 C C . CYS A 1 93 ? 7.925 5.954 -14.112 1.00 87.12 93 CYS A C 1
ATOM 713 O O . CYS A 1 93 ? 7.557 6.314 -12.989 1.00 87.12 93 CYS A O 1
ATOM 715 N N . ASP A 1 94 ? 9.210 5.691 -14.382 1.00 89.69 94 ASP A N 1
ATOM 716 C CA . ASP A 1 94 ? 10.304 5.892 -13.415 1.00 89.69 94 ASP A CA 1
ATOM 717 C C . ASP A 1 94 ? 10.061 5.103 -12.110 1.00 89.69 94 ASP A C 1
ATOM 719 O O . ASP A 1 94 ? 10.198 5.625 -11.000 1.00 89.69 94 ASP A O 1
ATOM 723 N N . TYR A 1 95 ? 9.607 3.853 -12.268 1.00 91.00 95 TYR A N 1
ATOM 724 C CA . TYR A 1 95 ? 9.203 2.924 -11.204 1.00 91.00 95 TYR A CA 1
ATOM 725 C C . TYR A 1 95 ? 8.149 3.484 -10.238 1.00 91.00 95 TYR A C 1
ATOM 727 O O . TYR A 1 95 ? 8.102 3.099 -9.070 1.00 91.00 95 TYR A O 1
ATOM 735 N N . SER A 1 96 ? 7.284 4.397 -10.691 1.00 90.56 96 SER A N 1
ATOM 736 C CA . SER A 1 96 ? 6.195 4.891 -9.850 1.00 90.56 96 SER A CA 1
ATOM 737 C C . SER A 1 96 ? 5.216 3.768 -9.510 1.00 90.56 96 SER A C 1
ATOM 739 O O . SER A 1 96 ? 4.586 3.194 -10.398 1.00 90.56 96 SER A O 1
ATOM 741 N N . LEU A 1 97 ? 5.048 3.493 -8.215 1.00 92.12 97 LEU A N 1
ATOM 742 C CA . LEU A 1 97 ? 4.072 2.519 -7.722 1.00 92.12 97 LEU A CA 1
ATOM 743 C C . LEU A 1 97 ? 2.783 3.176 -7.221 1.00 92.12 97 LEU A C 1
ATOM 745 O O . LEU A 1 97 ? 1.915 2.476 -6.712 1.00 92.12 97 LEU A O 1
ATOM 749 N N . ASP A 1 98 ? 2.607 4.491 -7.371 1.00 86.25 98 ASP A N 1
ATOM 750 C CA . ASP A 1 98 ? 1.474 5.223 -6.780 1.00 86.25 98 ASP A CA 1
ATOM 751 C C . ASP A 1 98 ? 0.101 4.685 -7.219 1.00 86.25 98 ASP A C 1
ATOM 753 O O . ASP A 1 98 ? -0.852 4.718 -6.437 1.00 86.25 98 ASP A O 1
ATOM 757 N N . GLY A 1 99 ? 0.010 4.144 -8.440 1.00 89.81 99 GLY A N 1
ATOM 758 C CA . GLY A 1 99 ? -1.209 3.536 -8.982 1.00 89.81 99 GLY A CA 1
ATOM 759 C C . GLY A 1 99 ? -1.638 2.234 -8.296 1.00 89.81 99 GLY A C 1
ATOM 760 O O . GLY A 1 99 ? -2.769 1.801 -8.490 1.00 89.81 99 GLY A O 1
ATOM 761 N N . ILE A 1 100 ? -0.771 1.614 -7.488 1.00 95.31 100 ILE A N 1
ATOM 762 C CA . ILE A 1 100 ? -1.043 0.318 -6.849 1.00 95.31 100 ILE A CA 1
ATOM 763 C C . ILE A 1 100 ? -0.616 0.231 -5.374 1.00 95.31 100 ILE A C 1
ATOM 765 O O . ILE A 1 100 ? -1.281 -0.429 -4.573 1.00 95.31 100 ILE A O 1
ATOM 769 N N . ALA A 1 101 ? 0.439 0.938 -4.970 1.00 95.62 101 ALA A N 1
ATOM 770 C CA . ALA A 1 101 ? 0.999 0.895 -3.622 1.00 95.62 101 ALA A CA 1
ATOM 771 C C . ALA A 1 101 ? 0.002 1.365 -2.555 1.00 95.62 101 ALA A C 1
ATOM 773 O O . ALA A 1 101 ? -0.010 0.829 -1.451 1.00 95.62 101 ALA A O 1
ATOM 774 N N . LYS A 1 102 ? -0.872 2.325 -2.881 1.00 94.62 102 LYS A N 1
ATOM 775 C CA . LYS A 1 102 ? -1.906 2.811 -1.952 1.00 94.62 102 LYS A CA 1
ATOM 776 C C . LYS A 1 102 ? -2.929 1.728 -1.622 1.00 94.62 102 LYS A C 1
ATOM 778 O O . LYS A 1 102 ? -3.200 1.496 -0.449 1.00 94.62 102 LYS A O 1
ATOM 783 N N . GLY A 1 103 ? -3.432 1.020 -2.636 1.00 96.00 103 GLY A N 1
ATOM 784 C CA . GLY A 1 103 ? -4.327 -0.123 -2.426 1.00 96.00 103 GLY A CA 1
ATOM 785 C C . GLY A 1 103 ? -3.647 -1.217 -1.603 1.00 96.00 103 GLY A C 1
ATOM 786 O O . GLY A 1 103 ? -4.210 -1.704 -0.628 1.00 96.00 103 GLY A O 1
ATOM 787 N N . PHE A 1 104 ? -2.381 -1.513 -1.910 1.00 97.81 104 PHE A N 1
ATOM 788 C CA . PHE A 1 104 ? -1.594 -2.457 -1.121 1.00 97.81 104 PHE A CA 1
ATOM 789 C C . PHE A 1 104 ? -1.412 -2.010 0.341 1.00 97.81 104 PHE A C 1
ATOM 791 O O . PHE A 1 104 ? -1.505 -2.839 1.244 1.00 97.81 104 PHE A O 1
ATOM 798 N N . ALA A 1 105 ? -1.173 -0.721 0.601 1.00 97.94 105 ALA A N 1
ATOM 799 C CA . ALA A 1 105 ? -1.062 -0.182 1.957 1.00 97.94 105 ALA A CA 1
ATOM 800 C C . ALA A 1 105 ? -2.371 -0.320 2.740 1.00 97.94 105 ALA A C 1
ATOM 802 O O . ALA A 1 105 ? -2.334 -0.707 3.908 1.00 97.94 105 ALA A O 1
ATOM 803 N N . VAL A 1 106 ? -3.513 -0.064 2.092 1.00 97.88 106 VAL A N 1
ATOM 804 C CA . VAL A 1 106 ? -4.840 -0.298 2.678 1.00 97.88 106 VAL A CA 1
ATOM 805 C C . VAL A 1 106 ? -5.005 -1.771 3.041 1.00 97.88 106 VAL A C 1
ATOM 807 O O . VAL A 1 106 ? -5.376 -2.071 4.174 1.00 97.88 106 VAL A O 1
ATOM 810 N N . ASP A 1 107 ? -4.652 -2.694 2.142 1.00 98.00 107 ASP A N 1
ATOM 811 C CA . ASP A 1 107 ? -4.729 -4.127 2.435 1.00 98.00 107 ASP A CA 1
ATOM 812 C C . ASP A 1 107 ? -3.878 -4.508 3.658 1.00 98.00 107 ASP A C 1
ATOM 814 O O . ASP A 1 107 ? -4.345 -5.233 4.535 1.00 98.00 107 ASP A O 1
ATOM 818 N N . ARG A 1 108 ? -2.640 -4.000 3.759 1.00 98.38 108 ARG A N 1
ATOM 819 C CA . ARG A 1 108 ? -1.757 -4.290 4.906 1.00 98.38 108 ARG A CA 1
ATOM 820 C C . ARG A 1 108 ? -2.248 -3.656 6.204 1.00 98.38 108 ARG A C 1
ATOM 822 O O . ARG A 1 108 ? -2.109 -4.266 7.261 1.00 98.38 108 ARG A O 1
ATOM 829 N N . ALA A 1 109 ? -2.836 -2.464 6.140 1.00 98.38 109 ALA A N 1
ATOM 830 C CA . ALA A 1 109 ? -3.475 -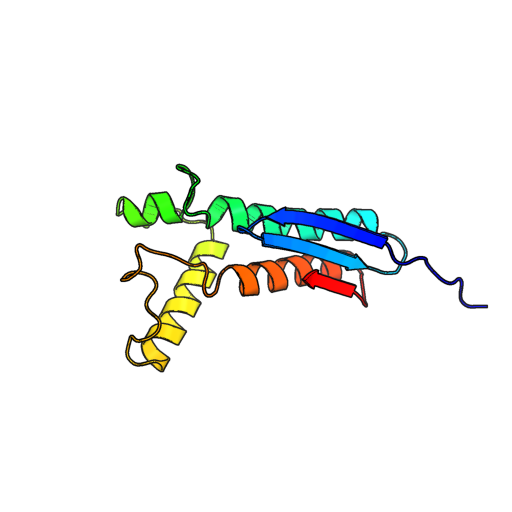1.839 7.291 1.00 98.38 109 ALA A CA 1
ATOM 831 C C . ALA A 1 109 ? -4.657 -2.684 7.785 1.00 98.38 109 ALA A C 1
ATOM 833 O O . ALA A 1 109 ? -4.775 -2.935 8.982 1.00 98.38 109 ALA A O 1
ATOM 834 N N . VAL A 1 110 ? -5.497 -3.174 6.868 1.00 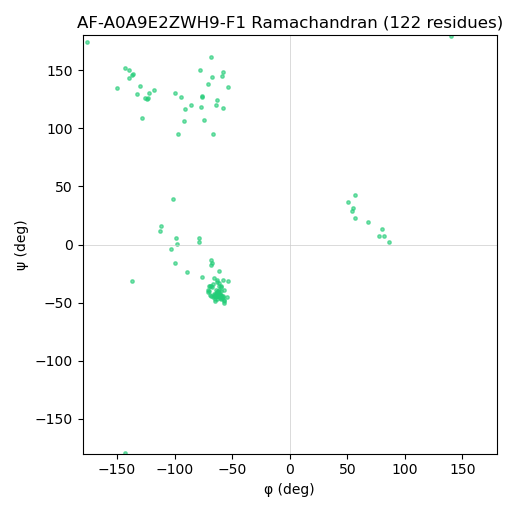98.00 110 VAL A N 1
ATOM 835 C CA . VAL A 1 110 ? -6.619 -4.067 7.188 1.00 98.00 110 VAL A CA 1
ATOM 836 C C . VAL A 1 110 ? -6.131 -5.386 7.788 1.00 98.00 110 VAL A C 1
ATOM 838 O O . VAL A 1 110 ? -6.725 -5.850 8.761 1.00 98.00 110 VAL A O 1
ATOM 841 N N . ASP A 1 111 ? -5.054 -5.974 7.264 1.00 97.56 111 ASP A N 1
ATOM 842 C CA . ASP A 1 111 ? -4.445 -7.174 7.852 1.00 97.56 111 ASP A CA 1
ATOM 843 C C . ASP A 1 111 ? -3.975 -6.901 9.291 1.00 97.56 111 ASP A C 1
ATOM 845 O O . ASP A 1 111 ? -4.344 -7.638 10.201 1.00 97.56 111 ASP A O 1
ATOM 849 N N . GLY A 1 112 ? -3.290 -5.776 9.534 1.00 96.88 112 GLY A N 1
ATOM 850 C CA . GLY A 1 112 ? -2.878 -5.371 10.883 1.00 96.88 112 GLY A CA 1
ATOM 851 C C . GLY A 1 112 ? -4.051 -5.175 11.853 1.00 96.88 112 GLY A C 1
ATOM 852 O O . GLY A 1 112 ? -3.959 -5.549 13.022 1.00 96.88 112 GLY A O 1
ATOM 853 N N . LEU A 1 113 ? -5.184 -4.646 11.376 1.00 96.88 113 LEU A N 1
ATOM 854 C CA . LEU A 1 113 ? -6.411 -4.555 12.175 1.00 96.88 113 LEU A CA 1
ATOM 855 C C . LEU A 1 113 ? -6.978 -5.942 12.511 1.00 96.88 113 LEU A C 1
ATOM 857 O O . LEU A 1 113 ? -7.373 -6.185 13.654 1.00 96.88 113 LEU A O 1
ATOM 861 N N . ARG A 1 114 ? -7.021 -6.854 11.533 1.00 95.56 114 ARG A N 1
ATOM 862 C CA . ARG A 1 114 ? -7.528 -8.223 11.720 1.00 95.56 114 ARG A CA 1
ATOM 863 C C . ARG A 1 114 ? -6.672 -9.013 12.701 1.00 95.56 114 ARG A C 1
ATOM 865 O O . ARG A 1 114 ? -7.228 -9.657 13.588 1.00 95.56 114 ARG A O 1
ATOM 872 N N . ASP A 1 115 ? -5.353 -8.911 12.582 1.00 95.69 115 ASP A N 1
ATOM 873 C CA . ASP A 1 115 ? -4.399 -9.578 13.474 1.00 95.69 115 ASP A CA 1
ATOM 874 C C . ASP A 1 115 ? -4.529 -9.071 14.919 1.00 95.69 115 ASP A C 1
ATOM 876 O O . ASP A 1 115 ? -4.376 -9.837 15.870 1.00 95.69 115 ASP A O 1
ATOM 880 N N . ALA A 1 116 ? -4.915 -7.803 15.095 1.00 94.75 116 ALA A N 1
ATOM 881 C CA . ALA A 1 116 ? -5.249 -7.213 16.391 1.00 94.75 116 ALA A CA 1
ATOM 882 C C . ALA A 1 116 ? -6.667 -7.568 16.902 1.00 94.75 116 ALA A C 1
ATOM 884 O O . ALA A 1 116 ? -7.111 -7.050 17.929 1.00 94.75 116 ALA A O 1
ATOM 885 N N . GLY A 1 117 ? -7.404 -8.438 16.204 1.00 94.31 117 GLY A N 1
ATOM 886 C CA . GLY A 1 117 ? -8.733 -8.908 16.606 1.00 94.31 117 GLY A CA 1
ATOM 887 C C . GLY A 1 117 ? -9.881 -7.943 16.292 1.00 94.31 117 GLY A C 1
ATOM 888 O O . GLY A 1 117 ? -10.997 -8.125 16.792 1.00 94.31 117 GLY A O 1
ATOM 889 N N . ILE A 1 118 ? -9.648 -6.919 15.468 1.00 95.25 118 ILE A N 1
ATOM 890 C CA . ILE A 1 118 ? -10.699 -5.995 15.039 1.00 95.25 118 ILE A CA 1
ATOM 891 C C . ILE A 1 118 ? -11.577 -6.660 13.979 1.00 95.25 118 ILE A C 1
ATOM 893 O O . ILE A 1 118 ? -11.107 -7.133 12.949 1.00 95.25 118 ILE A O 1
ATOM 897 N N . THR A 1 119 ? -12.888 -6.656 14.221 1.00 91.06 119 THR A N 1
ATOM 898 C CA . THR A 1 11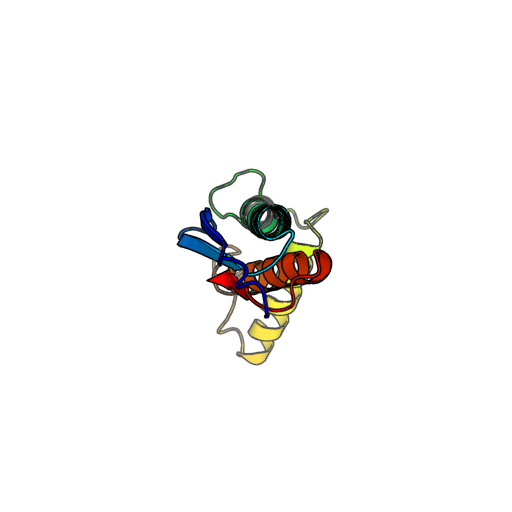9 ? -13.888 -7.272 13.329 1.00 91.06 119 THR A CA 1
ATOM 899 C C . THR A 1 119 ? -14.602 -6.268 12.427 1.00 91.06 119 THR A C 1
ATOM 901 O O . THR A 1 119 ? -15.225 -6.666 11.445 1.00 91.06 119 THR A O 1
ATOM 904 N N . ALA A 1 120 ? -14.514 -4.972 12.739 1.00 90.56 120 ALA A N 1
ATOM 905 C CA . ALA A 1 120 ? -15.104 -3.896 11.952 1.00 90.56 120 ALA A CA 1
ATOM 906 C C . ALA A 1 120 ? -14.284 -2.603 12.081 1.00 90.56 120 ALA A C 1
ATOM 908 O O . ALA A 1 120 ? -13.915 -2.191 13.183 1.00 90.56 120 ALA A O 1
ATOM 909 N N . GLY A 1 121 ? -14.036 -1.950 10.948 1.00 93.50 121 GLY A N 1
ATOM 910 C CA . GLY A 1 121 ? -13.299 -0.695 10.858 1.00 93.50 121 GLY A CA 1
ATOM 911 C C . GLY A 1 121 ? -13.264 -0.165 9.427 1.00 93.50 121 GLY A C 1
ATOM 912 O O . GLY A 1 121 ? -13.733 -0.827 8.5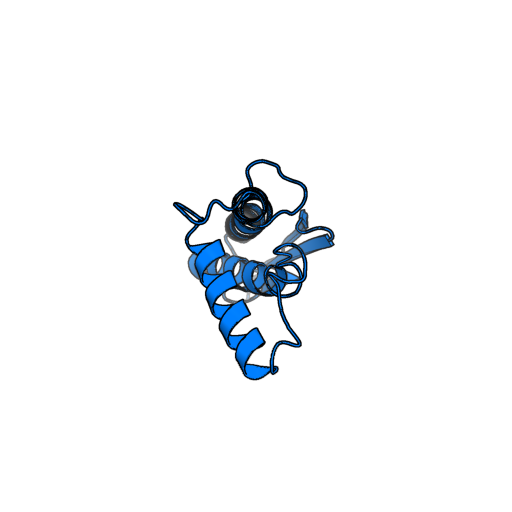01 1.00 93.50 121 GLY A O 1
ATOM 913 N N . VAL A 1 122 ? -12.716 1.035 9.263 1.00 96.88 122 VAL A N 1
ATOM 914 C CA . VAL A 1 122 ? -12.536 1.721 7.978 1.00 96.88 122 VAL A CA 1
ATOM 915 C C . VAL A 1 122 ? -11.090 2.197 7.876 1.00 96.88 122 VAL A C 1
ATOM 917 O O . VAL A 1 122 ? -10.557 2.743 8.843 1.00 96.88 122 VAL A O 1
ATOM 920 N N . VAL A 1 123 ? -10.487 2.004 6.704 1.00 97.56 123 VAL A N 1
ATOM 921 C CA . VAL A 1 123 ? -9.193 2.567 6.300 1.00 97.56 123 VAL A CA 1
ATOM 922 C C . VAL A 1 123 ? -9.438 3.357 5.014 1.00 97.56 123 VAL A C 1
ATOM 924 O O . VAL A 1 123 ? -10.024 2.806 4.081 1.00 97.56 123 VAL A O 1
ATOM 927 N N . ASN A 1 124 ? -9.043 4.628 4.989 1.00 94.31 124 ASN A N 1
ATOM 928 C CA . ASN A 1 124 ? -9.217 5.555 3.867 1.00 94.31 124 ASN A CA 1
ATOM 929 C C . ASN A 1 124 ? -7.903 6.279 3.572 1.00 94.31 124 ASN A C 1
ATOM 931 O O . ASN A 1 124 ? -7.302 6.772 4.552 1.00 94.31 124 ASN A O 1
#

Mean predicted aligned error: 4.08 Å

Radius of gyration: 16.61 Å; Cα contacts (8 Å, |Δi|>4): 155; chains: 1; bounding box: 47×22×51 Å

Sequence (124 aa):
MRASSAIVKRARPLLGTLVEISVQGRGANEAIDCAFAAVERVHHAMSRQESTSDIARLRAGHRAALDPWTRRVLDRAEEIRLATDGLFDCESCDYSLDGIAKGFAVDRAVDGLRDAGITAGVVN

pLDDT: mean 93.23, std 9.07, range [39.0, 98.62]

Nearest PDB structures (foldseek):
  7mgt-assembly1_A  TM=8.622E-01  e=6.043E-05  Treponema pallidum
  4xdr-assembly1_A  TM=8.552E-01  e=8.198E-05  Treponema pallidum subsp. pallidum str. Nichols
  7f2u-assembly2_B  TM=8.866E-01  e=1.812E-04  Listeria monocytogenes 10403S
  4ifz-assembly1_A  TM=8.493E-01  e=8.714E-05  Treponema pallidum subsp. pallidum str. Nichols
  4xdu-assembly1_A  TM=8.474E-01  e=2.612E-04  Treponema pallidum subsp. pallidum str. Nichols

Secondary structure (DSSP, 8-state):
----PPEEEEEEEETTEEEEEEEESTTHHHHHHHHHHHHHHHHHHH-SS-TTSH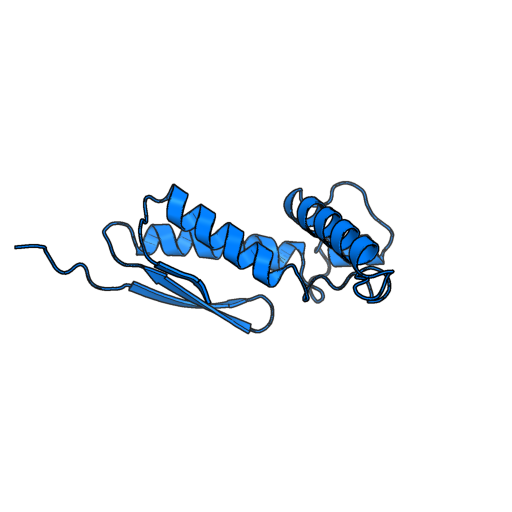HHHHHTT--TT--HHHHHHHHHHHHHHHHTTTSS-TTTTTT--HHHHHHHHHHHHHHHHHHTT--SEEE-